Protein AF-A0A6M5JC78-F1 (afdb_monomer)

Foldseek 3Di:
DDKDDWDDFDQDLLWTWIWIADPVGDIDIDTDADPPRCVVQVVQPLVDDPGSVDPPHDHDDD

Structure (mmCIF, N/CA/C/O backbone):
data_AF-A0A6M5JC78-F1
#
_entry.id   AF-A0A6M5JC78-F1
#
loop_
_atom_site.group_PDB
_atom_site.id
_atom_site.type_symbol
_atom_site.label_atom_id
_atom_site.label_alt_id
_atom_site.label_comp_id
_atom_site.label_asym_id
_atom_site.label_entity_id
_atom_site.label_seq_id
_atom_site.pdbx_PDB_ins_code
_atom_site.Cartn_x
_atom_site.Cartn_y
_atom_site.Cartn_z
_atom_site.occupancy
_atom_site.B_iso_or_equiv
_atom_site.auth_seq_id
_atom_site.auth_comp_id
_atom_site.auth_asym_id
_atom_site.auth_atom_id
_atom_site.pdbx_PDB_model_num
ATOM 1 N N . MET A 1 1 ? -8.983 -2.150 22.982 1.00 74.38 1 MET A N 1
ATOM 2 C CA . MET A 1 1 ? -8.509 -1.664 21.673 1.00 74.38 1 MET A CA 1
ATOM 3 C C . MET A 1 1 ? -8.932 -2.705 20.651 1.00 74.38 1 MET A C 1
ATOM 5 O O . MET A 1 1 ? -8.558 -3.858 20.824 1.00 74.38 1 MET A O 1
ATOM 9 N N . GLN A 1 2 ? -9.814 -2.357 19.716 1.00 88.56 2 GLN A N 1
ATOM 10 C CA . GLN A 1 2 ? -10.376 -3.292 18.737 1.00 88.56 2 GLN A CA 1
ATOM 11 C C . GLN A 1 2 ? -10.040 -2.785 17.336 1.00 88.56 2 GLN A C 1
ATOM 13 O O . GLN A 1 2 ? -10.135 -1.587 17.096 1.00 88.56 2 GLN A O 1
ATOM 18 N N . LEU A 1 3 ? -9.633 -3.694 16.452 1.00 95.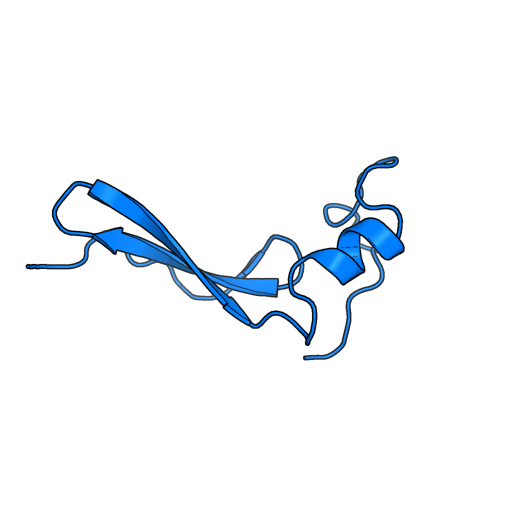56 3 LEU A N 1
ATOM 19 C CA . LEU A 1 3 ? -9.480 -3.404 15.030 1.00 95.56 3 LEU A CA 1
ATOM 20 C C . LEU A 1 3 ? -10.839 -3.545 14.345 1.00 95.56 3 LEU A C 1
ATOM 22 O O . LEU A 1 3 ? -11.614 -4.437 14.702 1.00 95.56 3 LEU A O 1
ATOM 26 N N . HIS A 1 4 ? -11.114 -2.707 13.357 1.00 95.81 4 HIS A N 1
ATOM 27 C CA . HIS A 1 4 ? -12.339 -2.774 12.564 1.00 95.81 4 HIS A CA 1
ATOM 28 C C . HIS A 1 4 ? -12.044 -2.620 11.068 1.00 95.81 4 HIS A C 1
ATOM 30 O O . HIS A 1 4 ? -10.932 -2.276 10.674 1.00 95.81 4 HIS A O 1
ATOM 36 N N . ASP A 1 5 ? -13.035 -2.937 10.236 1.00 97.38 5 ASP A N 1
ATOM 37 C CA . ASP A 1 5 ? -12.969 -2.883 8.767 1.00 97.38 5 ASP A CA 1
ATOM 38 C C . ASP A 1 5 ? -11.769 -3.607 8.150 1.00 97.38 5 ASP A C 1
ATOM 40 O O . ASP A 1 5 ? -11.061 -3.078 7.295 1.00 97.38 5 ASP A O 1
ATOM 44 N N . ILE A 1 6 ? -11.538 -4.840 8.596 1.00 97.69 6 ILE A N 1
ATOM 45 C CA . ILE A 1 6 ? -10.486 -5.692 8.046 1.00 97.69 6 ILE A CA 1
ATOM 46 C C . ILE A 1 6 ? -10.928 -6.181 6.660 1.00 97.69 6 ILE A C 1
ATOM 48 O O . ILE A 1 6 ? -11.951 -6.861 6.544 1.00 97.69 6 ILE A O 1
ATOM 52 N N . SER A 1 7 ? -10.172 -5.841 5.616 1.00 97.75 7 SER A N 1
ATOM 53 C CA . SER A 1 7 ? -10.450 -6.294 4.249 1.00 97.75 7 SER A CA 1
ATOM 54 C C . SER A 1 7 ? -9.952 -7.721 4.008 1.00 97.75 7 SER A C 1
ATOM 56 O O . SER A 1 7 ? -9.032 -8.198 4.676 1.00 97.75 7 SER A O 1
ATOM 58 N N . GLU A 1 8 ? -10.506 -8.398 2.998 1.00 97.69 8 GLU A N 1
ATOM 59 C CA . GLU A 1 8 ? -9.874 -9.615 2.484 1.00 97.69 8 GLU A CA 1
ATOM 60 C C . GLU A 1 8 ? -8.494 -9.278 1.888 1.00 97.69 8 GLU A C 1
ATOM 62 O O . GLU A 1 8 ? -8.346 -8.224 1.255 1.00 97.69 8 GLU A O 1
ATOM 67 N N . PRO A 1 9 ? -7.478 -10.137 2.076 1.00 95.62 9 PRO A N 1
ATOM 68 C CA . PRO A 1 9 ? -6.189 -9.950 1.431 1.00 95.62 9 PRO A CA 1
ATOM 69 C C . PRO A 1 9 ? -6.282 -10.154 -0.082 1.00 95.62 9 PRO A C 1
ATOM 71 O O . PRO A 1 9 ? -6.752 -11.190 -0.557 1.00 95.62 9 PRO A O 1
ATOM 74 N N . ILE A 1 10 ? -5.799 -9.177 -0.843 1.00 93.31 10 ILE A N 1
ATOM 75 C CA . ILE A 1 10 ? -5.822 -9.184 -2.308 1.00 93.31 10 ILE A CA 1
ATOM 76 C C . ILE A 1 10 ? -4.501 -8.662 -2.872 1.00 93.31 10 ILE A C 1
ATOM 78 O O . ILE A 1 10 ? -3.676 -8.091 -2.163 1.00 93.31 10 ILE A O 1
ATOM 82 N N . VAL A 1 11 ? -4.290 -8.849 -4.176 1.00 86.81 11 VAL A N 1
ATOM 83 C CA . VAL A 1 11 ? -3.210 -8.153 -4.886 1.00 86.81 11 VAL A CA 1
ATOM 84 C C . VAL A 1 11 ?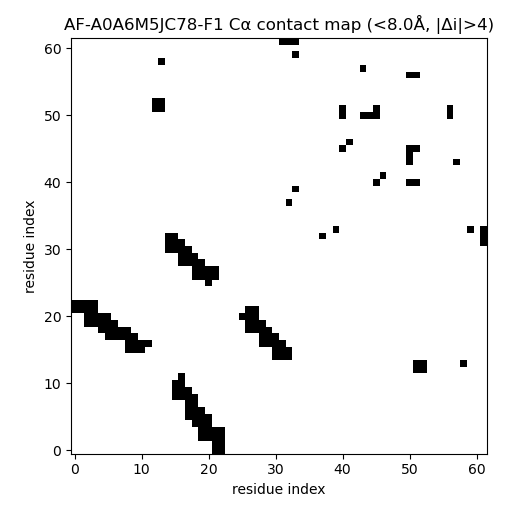 -3.704 -6.759 -5.256 1.00 86.81 11 VAL A C 1
ATOM 86 O O . VAL A 1 11 ? -4.549 -6.609 -6.139 1.00 86.81 11 VAL A O 1
ATOM 89 N N . GLN A 1 12 ? -3.154 -5.743 -4.603 1.00 85.19 12 GLN A N 1
ATOM 90 C CA . GLN A 1 12 ? -3.450 -4.334 -4.844 1.00 85.19 12 GLN A CA 1
ATOM 91 C C . GLN A 1 12 ? -2.160 -3.525 -4.772 1.00 85.19 12 GLN A C 1
ATOM 93 O O . GLN A 1 12 ? -1.195 -3.931 -4.134 1.00 85.19 12 GLN A O 1
ATOM 98 N N . HIS A 1 13 ? -2.093 -2.431 -5.527 1.00 81.00 13 HIS A N 1
ATOM 99 C CA . HIS A 1 13 ? -0.856 -1.659 -5.676 1.00 81.00 13 HIS A CA 1
ATOM 100 C C . HIS A 1 13 ? 0.376 -2.522 -5.996 1.00 81.00 13 HIS A C 1
ATOM 102 O O . HIS A 1 13 ? 1.469 -2.214 -5.569 1.00 81.00 13 HIS A O 1
ATOM 108 N N . GLY A 1 14 ? 0.224 -3.634 -6.724 1.00 78.81 14 GLY A N 1
ATOM 109 C CA . GLY A 1 14 ? 1.348 -4.506 -7.087 1.00 78.81 14 GLY A CA 1
ATOM 110 C C . GLY A 1 14 ? 1.880 -5.432 -5.984 1.00 78.81 14 GLY A C 1
ATOM 111 O O . GLY A 1 14 ? 2.784 -6.206 -6.287 1.00 78.81 14 GLY A O 1
ATOM 112 N N . SER A 1 15 ? 1.301 -5.421 -4.779 1.00 85.12 15 SER A N 1
ATOM 113 C CA . SER A 1 15 ? 1.703 -6.274 -3.652 1.00 85.12 15 SER A CA 1
ATOM 114 C C . SER A 1 15 ? 0.494 -6.983 -3.032 1.00 85.12 15 SER A C 1
ATOM 116 O O . SER A 1 15 ? -0.641 -6.526 -3.141 1.00 85.12 15 SER A O 1
ATOM 118 N N . TYR A 1 16 ? 0.712 -8.143 -2.409 1.00 89.94 16 TYR A N 1
ATOM 119 C CA . TYR A 1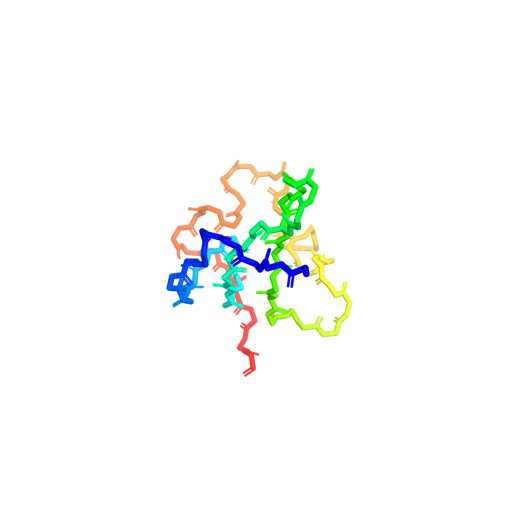 16 ? -0.350 -8.817 -1.656 1.00 89.94 16 TYR A CA 1
ATOM 120 C C . TYR A 1 16 ? -0.526 -8.115 -0.310 1.00 89.94 16 TYR A C 1
ATOM 122 O O . TYR A 1 16 ? 0.433 -8.043 0.468 1.00 89.94 16 TYR A O 1
ATOM 130 N N . SER A 1 17 ? -1.714 -7.572 -0.054 1.00 94.25 17 SER A N 1
ATOM 131 C CA . SER A 1 17 ? -1.979 -6.764 1.134 1.00 94.25 17 SER A CA 1
ATOM 132 C C . SER A 1 17 ? 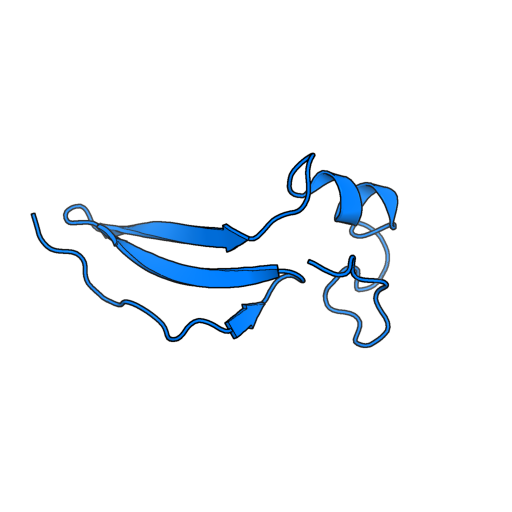-3.438 -6.802 1.581 1.00 94.25 17 SER A C 1
ATOM 134 O O . SER A 1 17 ? -4.318 -7.282 0.867 1.00 94.25 17 SER A O 1
ATOM 136 N N . PHE A 1 18 ? -3.681 -6.319 2.799 1.00 97.00 18 PHE A N 1
ATOM 137 C CA . PHE A 1 18 ? -5.011 -6.044 3.338 1.00 97.00 18 PHE A CA 1
ATOM 138 C C . PHE A 1 18 ? -4.985 -4.763 4.175 1.00 97.00 18 PHE A C 1
ATOM 140 O O . PHE A 1 18 ? -3.931 -4.353 4.677 1.00 97.00 18 PHE A O 1
ATOM 147 N N . TYR A 1 19 ? -6.156 -4.155 4.345 1.00 97.25 19 TYR A N 1
ATOM 148 C CA . TYR A 1 19 ? -6.345 -2.966 5.167 1.00 97.25 19 TYR A CA 1
ATOM 149 C C . TYR A 1 19 ? -7.080 -3.289 6.462 1.00 97.25 19 TYR A C 1
ATOM 151 O O . TYR A 1 19 ? -7.835 -4.259 6.540 1.00 97.25 19 TYR A O 1
ATOM 159 N N . PHE A 1 20 ? -6.882 -2.443 7.467 1.00 97.88 20 PHE A N 1
ATOM 160 C CA . PHE A 1 20 ? -7.724 -2.378 8.656 1.00 97.88 20 PHE A CA 1
ATOM 161 C C . PHE A 1 20 ? -7.690 -0.966 9.252 1.00 97.88 20 PHE A C 1
ATOM 163 O O . PHE A 1 20 ? -6.826 -0.154 8.908 1.00 97.88 20 PHE A O 1
ATOM 170 N N . ARG A 1 21 ? -8.617 -0.686 10.170 1.00 98.19 21 ARG A N 1
ATOM 171 C CA . ARG A 1 21 ? -8.606 0.512 11.013 1.00 98.19 21 ARG A CA 1
ATOM 172 C C . ARG A 1 21 ? -8.313 0.156 12.468 1.00 98.19 21 ARG A C 1
ATOM 174 O O . ARG A 1 21 ? -8.802 -0.864 12.968 1.00 98.19 21 ARG A O 1
ATOM 181 N N . ASP A 1 22 ? -7.486 0.962 13.127 1.00 97.44 22 ASP A N 1
ATOM 182 C CA . ASP A 1 22 ? -7.234 0.856 14.567 1.00 97.44 22 ASP A CA 1
ATOM 183 C C . ASP A 1 22 ? -8.293 1.612 15.390 1.00 97.44 22 ASP A C 1
ATOM 185 O O . ASP A 1 22 ? -9.265 2.137 14.855 1.00 97.44 22 ASP A O 1
ATOM 189 N N . ALA A 1 23 ? -8.140 1.624 16.716 1.00 96.94 23 ALA A N 1
ATOM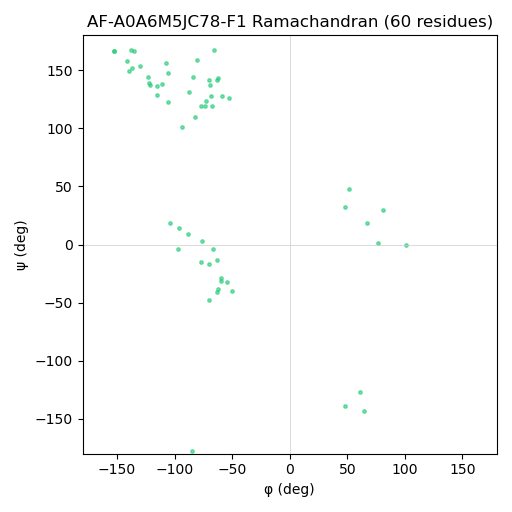 190 C CA . ALA A 1 23 ? -9.175 2.118 17.623 1.00 96.94 23 ALA A CA 1
ATOM 191 C C . ALA A 1 23 ? -9.392 3.641 17.581 1.00 96.94 23 ALA A C 1
ATOM 193 O O . ALA A 1 23 ? -10.407 4.113 18.093 1.00 96.94 23 ALA A O 1
ATOM 194 N N . ASP A 1 24 ? -8.446 4.395 17.029 1.00 97.06 24 ASP A N 1
ATOM 195 C CA . ASP A 1 24 ? -8.517 5.837 16.794 1.00 97.06 24 ASP A CA 1
ATOM 196 C C . ASP A 1 24 ? -8.773 6.179 15.318 1.00 97.06 24 ASP A C 1
ATOM 198 O O . ASP A 1 24 ? -8.616 7.324 14.904 1.00 97.06 24 ASP A O 1
ATOM 202 N N . GLU A 1 25 ? -9.263 5.199 14.553 1.00 95.81 25 GLU A N 1
ATOM 203 C CA . GLU A 1 25 ? -9.703 5.329 13.164 1.00 95.81 25 GLU A CA 1
ATOM 204 C C . GLU A 1 25 ? -8.586 5.625 12.149 1.00 95.81 25 GLU A C 1
ATOM 206 O O . GLU A 1 25 ? -8.879 6.017 11.013 1.00 95.81 25 GLU A O 1
ATOM 211 N N . ASN A 1 26 ? -7.318 5.380 12.492 1.00 97.19 26 ASN A N 1
ATOM 212 C CA . ASN A 1 26 ? -6.239 5.428 11.511 1.00 97.19 26 ASN A CA 1
ATOM 213 C C . ASN A 1 26 ? -6.353 4.246 10.549 1.00 97.19 26 ASN A C 1
ATOM 215 O O . ASN A 1 26 ? -6.642 3.114 10.941 1.00 97.19 26 ASN A O 1
ATOM 219 N N . TYR A 1 27 ? -6.056 4.505 9.277 1.00 97.25 27 TYR A N 1
ATOM 220 C CA . TYR A 1 27 ? -5.986 3.471 8.252 1.00 97.25 27 TYR A CA 1
ATOM 221 C C . TYR A 1 27 ? -4.591 2.864 8.195 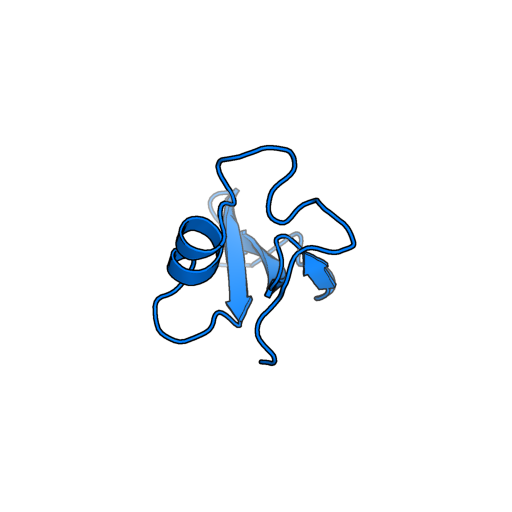1.00 97.25 27 TYR A C 1
ATOM 223 O O . TYR A 1 27 ? -3.594 3.577 8.069 1.00 97.25 27 TYR A O 1
ATOM 231 N N . TRP A 1 28 ? -4.542 1.537 8.206 1.00 96.81 28 TRP A N 1
ATOM 232 C CA . TRP A 1 28 ? -3.316 0.766 8.083 1.00 96.81 28 TRP A CA 1
ATOM 233 C C . TRP A 1 28 ? -3.397 -0.197 6.907 1.00 96.81 28 TRP A C 1
ATOM 235 O O . TRP A 1 28 ? -4.440 -0.796 6.650 1.00 96.81 28 TRP A O 1
ATOM 245 N N . GLU A 1 29 ? -2.264 -0.379 6.233 1.00 95.50 29 GLU A N 1
ATOM 246 C CA . GLU A 1 29 ? -2.042 -1.436 5.251 1.00 95.50 29 GLU A CA 1
ATOM 247 C C . GLU A 1 29 ? -0.952 -2.373 5.763 1.00 95.50 29 GLU A C 1
ATOM 249 O O . GLU A 1 29 ? 0.146 -1.930 6.111 1.00 95.50 29 GLU A O 1
ATOM 254 N N . ILE A 1 30 ? -1.233 -3.674 5.767 1.00 95.12 30 ILE A N 1
ATOM 255 C CA . ILE A 1 30 ? -0.204 -4.702 5.922 1.00 95.12 30 ILE A CA 1
ATOM 256 C C . ILE A 1 30 ? 0.007 -5.340 4.563 1.00 95.12 30 ILE A C 1
ATOM 258 O O . ILE A 1 30 ? -0.928 -5.877 3.972 1.00 95.12 30 ILE A O 1
ATOM 262 N N . LEU A 1 31 ? 1.247 -5.297 4.082 1.00 92.88 31 LEU A N 1
ATOM 263 C CA . LEU A 1 31 ? 1.609 -5.752 2.750 1.00 92.88 31 LEU A CA 1
ATOM 264 C C . LEU A 1 31 ? 2.900 -6.566 2.740 1.00 92.88 31 LEU A C 1
ATOM 266 O O . LEU A 1 31 ? 3.800 -6.351 3.553 1.00 92.88 31 LEU A O 1
ATOM 270 N N . SER A 1 32 ? 3.001 -7.471 1.769 1.00 90.81 32 SER A N 1
ATOM 271 C CA . SER A 1 32 ? 4.235 -8.184 1.449 1.00 90.81 32 SER A CA 1
ATOM 272 C C . SER A 1 32 ? 4.978 -7.444 0.342 1.00 90.81 32 SER A C 1
ATOM 274 O O . SER A 1 32 ? 4.610 -7.529 -0.829 1.00 90.81 32 SER A O 1
ATOM 276 N N . ASN A 1 33 ? 6.006 -6.684 0.724 1.00 89.00 33 ASN A N 1
ATOM 277 C CA . ASN A 1 33 ? 6.886 -5.987 -0.210 1.00 89.00 33 ASN A CA 1
ATOM 278 C C . ASN A 1 33 ? 8.245 -6.694 -0.303 1.00 89.00 33 ASN A C 1
ATOM 280 O O . ASN A 1 33 ? 8.740 -7.208 0.706 1.00 89.00 33 ASN A O 1
ATOM 284 N N . PRO A 1 34 ? 8.901 -6.666 -1.476 1.00 87.62 34 PRO A N 1
ATOM 285 C CA . PRO A 1 34 ? 10.267 -7.152 -1.597 1.00 87.62 34 PRO A CA 1
ATOM 286 C C . PRO A 1 34 ? 11.231 -6.276 -0.783 1.00 87.62 34 PRO A C 1
ATOM 288 O O . PRO A 1 34 ? 10.911 -5.161 -0.347 1.00 87.62 34 PRO A O 1
ATOM 291 N N . LYS A 1 35 ? 12.460 -6.772 -0.598 1.00 88.69 35 LYS A N 1
ATOM 292 C CA . LYS A 1 35 ? 13.541 -5.998 0.023 1.00 88.69 35 LYS A CA 1
ATOM 293 C C . LYS A 1 35 ? 13.688 -4.649 -0.694 1.00 88.69 35 LYS A C 1
ATOM 295 O O . LYS A 1 35 ? 13.876 -4.619 -1.903 1.00 88.69 35 LYS A O 1
ATOM 300 N N . GLY A 1 36 ? 13.636 -3.555 0.066 1.00 89.56 36 GLY A N 1
ATOM 301 C CA . GLY A 1 36 ? 13.661 -2.191 -0.482 1.00 89.56 36 GLY A CA 1
ATOM 302 C C . GLY A 1 36 ? 12.291 -1.507 -0.561 1.00 89.56 36 GLY A C 1
ATOM 303 O O . GLY A 1 36 ? 12.226 -0.340 -0.941 1.00 89.56 36 GLY A O 1
ATOM 304 N N . GLY A 1 37 ? 11.203 -2.174 -0.152 1.00 89.69 37 GLY A N 1
ATOM 305 C CA . GLY A 1 37 ? 9.874 -1.557 -0.087 1.00 89.69 37 GLY A CA 1
ATOM 306 C C . GLY A 1 37 ? 9.365 -1.165 -1.473 1.00 89.69 37 GLY A C 1
ATOM 307 O O . GLY A 1 37 ? 9.658 -1.848 -2.442 1.00 89.69 37 GLY A O 1
ATOM 308 N N . TYR A 1 38 ? 8.654 -0.044 -1.593 1.00 88.50 38 TYR A N 1
ATOM 309 C CA . TYR A 1 38 ? 8.119 0.450 -2.872 1.00 88.50 38 TYR A CA 1
ATOM 310 C C . TYR A 1 38 ? 9.181 0.897 -3.898 1.00 88.50 38 TYR A C 1
ATOM 312 O O . TYR A 1 38 ? 8.827 1.225 -5.029 1.00 88.50 38 TYR A O 1
ATOM 320 N N . GLY A 1 39 ? 10.475 0.889 -3.545 1.00 90.62 39 GLY A N 1
ATOM 321 C CA . GLY A 1 39 ? 11.567 1.305 -4.435 1.00 90.62 39 GLY A CA 1
ATOM 322 C C . GLY A 1 39 ? 11.519 0.641 -5.814 1.00 90.62 39 GLY A C 1
ATOM 323 O O . GLY A 1 39 ? 11.676 1.318 -6.828 1.00 90.62 39 GLY A O 1
ATOM 324 N N . TRP A 1 40 ? 11.178 -0.651 -5.858 1.00 88.00 40 TRP A N 1
ATOM 325 C CA . TRP A 1 40 ? 11.103 -1.421 -7.102 1.00 88.00 40 TRP A CA 1
ATOM 326 C C . TRP A 1 40 ? 10.098 -0.853 -8.115 1.00 88.00 40 TRP A C 1
ATOM 328 O O . TRP A 1 40 ? 10.313 -0.977 -9.319 1.00 88.00 40 TRP A O 1
ATOM 338 N N . MET A 1 41 ? 9.005 -0.228 -7.660 1.00 90.88 41 MET A N 1
ATOM 339 C CA . MET A 1 41 ? 8.014 0.373 -8.558 1.00 90.88 41 MET A CA 1
ATOM 340 C C . MET A 1 41 ? 8.605 1.602 -9.238 1.00 90.88 41 MET A C 1
ATOM 342 O O . MET A 1 41 ? 8.543 1.739 -10.461 1.00 90.88 41 MET A O 1
ATOM 346 N N . PHE A 1 42 ? 9.234 2.475 -8.452 1.00 90.25 42 PHE A N 1
ATOM 347 C CA . PHE A 1 42 ? 9.852 3.696 -8.961 1.00 90.25 42 PHE A CA 1
ATOM 348 C C . PHE A 1 42 ? 10.991 3.388 -9.936 1.00 90.25 42 PHE A C 1
ATOM 350 O O . PHE A 1 42 ? 11.063 4.001 -10.999 1.00 90.25 42 PHE A O 1
ATOM 357 N N . GLU A 1 43 ? 11.816 2.384 -9.629 1.00 90.81 43 GLU A N 1
ATOM 358 C CA . GLU A 1 43 ? 12.871 1.882 -10.520 1.00 90.81 43 GLU A CA 1
ATOM 359 C C . GLU A 1 43 ? 12.322 1.371 -11.863 1.00 90.81 43 GLU A C 1
ATOM 361 O O . GLU A 1 43 ? 13.005 1.458 -12.883 1.00 90.81 43 GLU A O 1
ATOM 366 N N . ARG A 1 44 ? 11.075 0.885 -11.886 1.00 89.69 44 ARG A N 1
ATOM 367 C CA . ARG A 1 44 ? 10.372 0.389 -13.083 1.00 89.69 44 ARG A CA 1
ATOM 368 C C . ARG A 1 44 ? 9.466 1.432 -13.742 1.00 89.69 44 ARG A C 1
ATOM 370 O O . ARG A 1 44 ? 8.655 1.092 -14.599 1.00 89.69 44 ARG A O 1
ATOM 377 N N . GLY A 1 45 ? 9.614 2.705 -13.376 1.00 90.00 45 GLY A N 1
ATOM 378 C CA . GLY A 1 45 ? 8.924 3.809 -14.038 1.00 90.00 45 GLY A CA 1
ATOM 379 C C . GLY A 1 45 ? 7.482 4.016 -13.581 1.00 90.00 45 GLY A C 1
ATOM 380 O O . GLY A 1 45 ? 6.674 4.511 -14.364 1.00 90.00 45 GLY A O 1
ATOM 381 N N . ASP A 1 46 ? 7.154 3.691 -12.328 1.00 91.06 46 ASP A N 1
ATOM 382 C CA . ASP A 1 46 ? 5.804 3.878 -11.773 1.00 91.06 46 ASP A CA 1
ATOM 383 C C . ASP A 1 46 ? 5.262 5.310 -11.906 1.00 91.06 46 ASP A C 1
ATOM 385 O O . ASP A 1 46 ? 4.074 5.522 -12.132 1.00 91.06 46 ASP A O 1
ATOM 389 N N . LEU A 1 47 ? 6.152 6.306 -11.857 1.00 90.31 47 LEU A N 1
ATOM 390 C CA . LEU A 1 47 ? 5.805 7.722 -12.023 1.00 90.31 47 LEU A CA 1
ATOM 391 C C . LEU A 1 47 ? 5.537 8.128 -13.482 1.00 90.31 47 LEU A C 1
ATOM 393 O O . LEU A 1 47 ? 5.331 9.307 -13.769 1.00 90.31 47 LEU A O 1
ATOM 397 N N . THR A 1 48 ? 5.571 7.182 -14.421 1.00 88.69 48 THR A N 1
ATOM 398 C CA . THR A 1 48 ? 5.363 7.429 -15.849 1.00 88.69 48 THR A CA 1
ATOM 399 C C . THR A 1 48 ? 4.201 6.593 -16.385 1.00 88.69 48 THR A C 1
ATOM 401 O O . THR A 1 48 ? 4.032 5.419 -16.053 1.00 88.69 48 THR A O 1
ATOM 404 N N . GLY A 1 49 ? 3.370 7.194 -17.241 1.00 86.56 49 GLY A N 1
ATOM 405 C CA . GLY A 1 49 ? 2.218 6.504 -17.824 1.00 86.56 49 GLY A CA 1
ATOM 406 C C . GLY A 1 49 ? 1.210 6.038 -16.765 1.00 86.56 49 GLY A C 1
ATOM 407 O O . GLY A 1 49 ? 0.725 6.844 -15.979 1.00 86.56 49 GLY A O 1
ATOM 408 N N . ARG A 1 50 ? 0.858 4.743 -16.784 1.00 86.19 50 ARG A N 1
ATOM 409 C CA . ARG A 1 50 ? -0.069 4.130 -15.811 1.00 86.19 50 ARG A CA 1
ATOM 410 C C . ARG A 1 50 ? 0.633 3.412 -14.651 1.00 86.19 50 ARG A C 1
ATOM 412 O O . ARG A 1 50 ? -0.069 2.916 -13.775 1.00 86.19 50 ARG A O 1
ATOM 419 N N . GLY A 1 51 ? 1.966 3.324 -14.653 1.00 88.38 51 GLY A N 1
ATOM 420 C CA . GLY A 1 51 ? 2.735 2.649 -13.603 1.00 88.38 51 GLY A CA 1
ATOM 421 C C . GLY A 1 51 ? 2.206 1.255 -13.239 1.00 88.38 51 GLY A C 1
ATOM 422 O O . GLY A 1 51 ? 1.753 0.497 -14.102 1.00 88.38 51 GLY A O 1
ATOM 423 N N . HIS A 1 52 ? 2.192 0.944 -11.946 1.00 87.00 52 HIS A N 1
ATOM 424 C CA . HIS A 1 52 ? 1.731 -0.315 -11.361 1.00 87.00 52 HIS A CA 1
ATOM 425 C C . HIS A 1 52 ? 0.243 -0.617 -11.587 1.00 87.00 52 HIS A C 1
ATOM 427 O O . HIS A 1 52 ? -0.186 -1.763 -11.403 1.00 87.00 52 HIS A O 1
ATOM 433 N N . LEU A 1 53 ? -0.539 0.373 -12.039 1.00 86.44 53 LEU A N 1
ATOM 434 C CA . LEU A 1 53 ? -1.930 0.197 -12.465 1.00 86.44 53 LEU A CA 1
ATOM 435 C C . LEU A 1 53 ? -2.038 -0.441 -13.861 1.00 86.44 53 LEU A C 1
ATOM 437 O O . LEU A 1 53 ? -3.116 -0.891 -14.257 1.00 86.44 53 LEU A O 1
ATOM 441 N N . ALA A 1 54 ? -0.951 -0.487 -14.638 1.00 87.50 54 ALA A N 1
ATOM 442 C CA . ALA A 1 54 ? -0.928 -1.179 -15.919 1.00 87.50 54 ALA A CA 1
ATOM 443 C C . ALA A 1 54 ? -1.015 -2.705 -15.718 1.00 87.50 54 ALA A C 1
ATOM 445 O O . ALA A 1 54 ? -0.373 -3.285 -14.839 1.00 87.50 54 ALA A O 1
ATOM 446 N N . ARG A 1 55 ? -1.823 -3.393 -16.539 1.00 83.50 55 ARG A N 1
ATOM 447 C CA . ARG A 1 55 ? -2.015 -4.856 -16.419 1.00 83.50 55 ARG A CA 1
ATO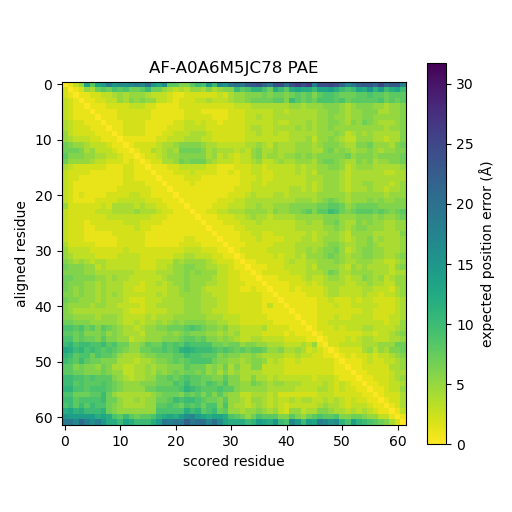M 448 C C . ARG A 1 55 ? -0.703 -5.608 -16.650 1.00 83.50 55 ARG A C 1
ATOM 450 O O . ARG A 1 55 ? -0.410 -6.566 -15.945 1.00 83.50 55 ARG A O 1
ATOM 457 N N . ASP A 1 56 ? 0.081 -5.110 -17.592 1.00 86.06 56 ASP A N 1
ATOM 458 C CA . ASP A 1 56 ? 1.386 -5.585 -18.039 1.00 86.06 56 ASP A CA 1
ATOM 459 C C . ASP A 1 56 ? 2.566 -5.001 -17.250 1.00 86.06 56 ASP A C 1
ATOM 461 O O . ASP A 1 56 ? 3.711 -5.220 -17.633 1.00 86.06 56 ASP A O 1
ATOM 465 N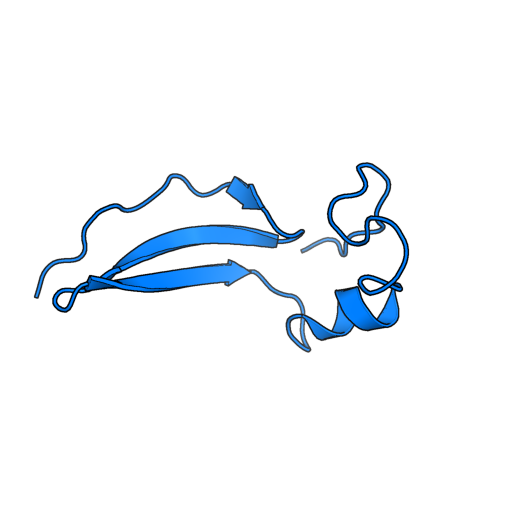 N . PHE A 1 57 ? 2.321 -4.285 -16.145 1.00 86.38 57 PHE A N 1
ATOM 466 C CA . PHE A 1 57 ? 3.407 -3.823 -15.286 1.00 86.38 57 PHE A CA 1
ATOM 467 C C . PHE A 1 57 ? 4.216 -5.014 -14.763 1.00 86.38 57 PHE A C 1
ATOM 469 O O . PHE A 1 57 ? 3.650 -5.965 -14.211 1.00 86.38 57 PHE A O 1
ATOM 476 N N . ASP A 1 58 ? 5.533 -4.954 -14.939 1.00 86.25 58 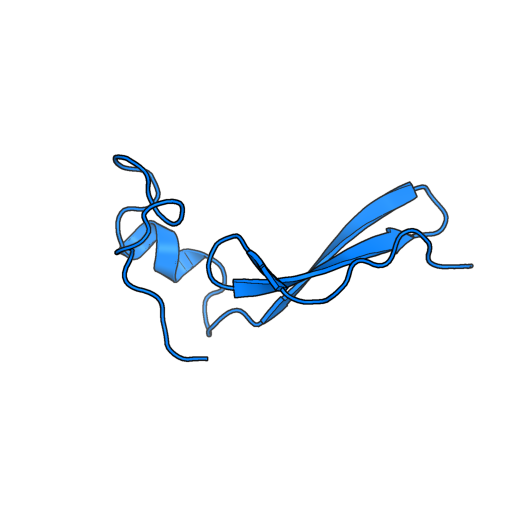ASP A N 1
ATOM 477 C CA . ASP A 1 58 ? 6.448 -5.986 -14.467 1.00 86.25 58 ASP A CA 1
ATOM 478 C C . ASP A 1 58 ? 6.467 -5.982 -12.932 1.00 86.25 58 ASP A C 1
ATOM 480 O O . ASP A 1 58 ? 6.847 -4.986 -12.309 1.00 86.25 58 ASP A O 1
ATOM 484 N N . ARG A 1 59 ? 6.070 -7.100 -12.314 1.00 85.31 59 ARG A N 1
ATOM 485 C CA . ARG A 1 59 ? 5.952 -7.265 -10.857 1.00 85.31 59 ARG A CA 1
ATOM 486 C C . ARG A 1 59 ? 6.955 -8.310 -10.367 1.00 85.31 59 ARG A C 1
ATOM 488 O O . ARG A 1 59 ? 7.087 -9.355 -11.005 1.00 85.31 59 ARG A O 1
ATOM 495 N N . PRO A 1 60 ? 7.653 -8.066 -9.247 1.00 80.62 60 PRO A N 1
ATOM 496 C CA . PRO A 1 60 ? 8.513 -9.075 -8.654 1.00 80.62 60 PRO A CA 1
ATOM 497 C C . PRO A 1 60 ? 7.679 -10.283 -8.219 1.00 80.62 60 PRO A C 1
ATOM 499 O O . PRO A 1 60 ? 6.558 -10.141 -7.732 1.00 80.62 60 PRO A O 1
ATOM 502 N N . VAL A 1 61 ? 8.245 -11.477 -8.386 1.00 73.56 61 VAL A N 1
ATOM 503 C CA . VAL A 1 61 ? 7.716 -12.671 -7.726 1.00 73.56 61 VAL A CA 1
ATOM 504 C C . VAL A 1 61 ? 8.057 -12.564 -6.240 1.00 73.56 61 VAL A C 1
ATOM 506 O O . VAL A 1 61 ? 9.217 -12.335 -5.891 1.00 73.56 61 VAL A O 1
ATOM 509 N N . SER A 1 62 ? 7.030 -12.626 -5.392 1.00 61.09 62 SER A N 1
ATOM 510 C CA . SER A 1 62 ? 7.161 -12.627 -3.930 1.00 61.09 62 SER A CA 1
ATOM 511 C C . SER A 1 62 ? 7.895 -13.862 -3.430 1.00 61.09 62 SER A C 1
ATOM 513 O O . SER A 1 62 ? 7.537 -14.955 -3.929 1.00 61.09 62 SER A O 1
#

Solvent-accessible surface area (backbone atoms only — not comparable to full-atom values): 3974 Å² total; per-residue (Å²): 136,58,75,44,78,68,50,76,74,41,80,50,93,77,26,50,29,32,41,34,25,47,74,85,69,50,81,45,76,54,66,60,63,61,96,72,49,74,52,65,45,58,77,70,42,35,92,45,94,62,22,64,77,36,92,83,45,89,69,85,85,129

Radius of gyration: 13.78 Å; Cα contacts (8 Å, |Δi|>4): 81; chains: 1; bounding box: 27×20×40 Å

Secondary structure (DSSP, 8-state):
---B-PPPPEEETTEEEEEEE-TT--EEEEEE--TTTTHHHHHTTTTSTTGGGSTT------

Sequence (62 aa):
MQLHDISEPIVQHGSYSFYFRDADENYWEILSNPKGGYGWMFERGDLTGRGHLARDFDRPVS

Nearest PDB structures (foldseek):
  6uit-assembly1_A  TM=3.540E-01  e=5.719E+00  HIV-1 M:B_HXB2R
  2vg6-assembly1_A  TM=3.482E-01  e=5.719E+00  Human immunodeficiency virus 1
  2wom-assembly1_A  TM=3.536E-01  e=6.502E+00  Human immunodeficiency virus 1
  8u6p-assembly1_A  TM=3.373E-01  e=8.403E+00  Human immunodeficiency virus 1

pLDDT: mean 89.94, std 6.81, range [61.09, 98.19]

Mean predicted aligned error: 4.32 Å